Protein AF-A0A3D4TEH8-F1 (afdb_monomer_lite)

Radius of gyration: 15.69 Å; chains: 1; bounding box: 35×24×41 Å

Sequence (79 aa):
NVKENNTFIKFSNHFNVLGLPVPQVFCMNEEHTIYIQQDLGQESLLDKLEQQGKNDASYALFQQSLKELAHLQIKGHEG

Secondary structure (DSSP, 8-state):
-HHHHHHHHHHHHHHHHTT-S-PPEEEE-TTSS-EEE----S--HHHHHHHH-SSHHHHHHHHHHHHHHHHHHHHTT--

Foldseek 3Di:
DLVVLVVVQVLQVLCVVLVAPHWDWDDADPSSPDTDTDDPDDDDLVNVCVVPPPDPVSVVVVVVVVVSVVVCVVSSVPD

Structure (mmCIF, N/CA/C/O backbone):
data_AF-A0A3D4TEH8-F1
#
_entry.id   AF-A0A3D4TEH8-F1
#
loop_
_atom_site.group_PDB
_atom_site.id
_atom_site.type_symbol
_atom_site.label_atom_id
_atom_site.label_alt_id
_atom_site.label_comp_id
_atom_site.label_asym_id
_atom_site.label_entity_id
_atom_site.label_seq_id
_atom_site.pdbx_PDB_ins_code
_atom_site.Cartn_x
_atom_site.Cartn_y
_atom_site.Cartn_z
_atom_site.occupancy
_atom_site.B_iso_or_equiv
_atom_site.auth_seq_id
_atom_site.auth_comp_id
_atom_site.auth_asym_id
_atom_site.auth_atom_id
_atom_site.pdbx_PDB_model_num
ATOM 1 N N . ASN A 1 1 ? -3.034 3.350 21.211 1.00 74.00 1 ASN A N 1
ATOM 2 C CA . ASN A 1 1 ? -3.242 3.000 19.786 1.00 74.00 1 ASN A CA 1
ATOM 3 C C . ASN A 1 1 ? -4.711 2.914 19.358 1.00 74.00 1 ASN A C 1
ATOM 5 O O . ASN A 1 1 ? -4.960 2.994 18.171 1.00 74.00 1 ASN A O 1
ATOM 9 N N . VAL A 1 2 ? -5.710 2.877 20.259 1.00 89.81 2 VAL A N 1
ATOM 10 C CA . VAL A 1 2 ? -7.149 2.834 19.878 1.00 89.81 2 VAL A CA 1
ATOM 11 C C . VAL A 1 2 ? -7.572 3.934 18.887 1.00 89.81 2 VAL A C 1
ATOM 13 O O . VAL A 1 2 ? -8.301 3.669 17.937 1.00 89.81 2 VAL A O 1
ATOM 16 N N . LYS A 1 3 ? -7.098 5.178 19.062 1.00 91.44 3 LYS A N 1
ATOM 17 C CA . LYS A 1 3 ? -7.380 6.271 18.109 1.00 91.44 3 LYS A CA 1
ATOM 18 C C . LYS A 1 3 ? -6.831 5.982 16.708 1.00 91.44 3 LYS A C 1
ATOM 20 O O . LYS A 1 3 ? -7.507 6.268 15.731 1.00 91.44 3 LYS A O 1
ATOM 25 N N . GLU A 1 4 ? -5.633 5.416 16.626 1.00 91.00 4 GLU A N 1
ATOM 26 C CA . GLU A 1 4 ? -4.980 5.050 15.369 1.00 91.00 4 GLU A CA 1
ATOM 27 C C . GLU A 1 4 ? -5.703 3.885 14.691 1.00 91.00 4 GLU A C 1
ATOM 29 O O . GLU A 1 4 ? -6.065 4.015 13.529 1.00 91.00 4 GLU A O 1
ATOM 34 N N . ASN A 1 5 ? -6.037 2.821 15.432 1.00 92.12 5 ASN A N 1
ATOM 35 C CA . ASN A 1 5 ? -6.819 1.688 14.921 1.00 92.12 5 ASN A CA 1
ATOM 36 C C . ASN A 1 5 ? -8.172 2.139 14.358 1.00 92.12 5 ASN A C 1
ATOM 38 O O . ASN A 1 5 ? -8.547 1.7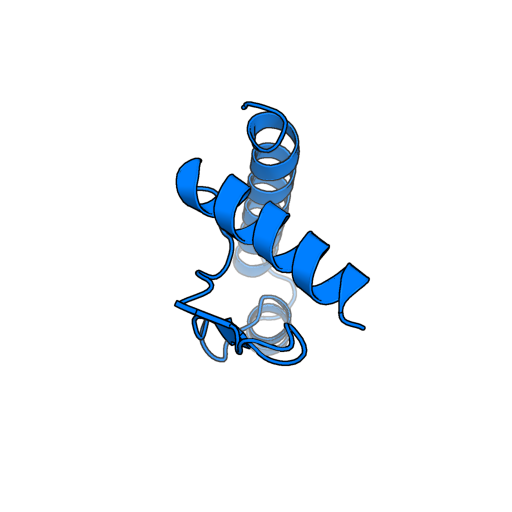68 13.251 1.00 92.12 5 ASN A O 1
ATOM 42 N N . ASN A 1 6 ? -8.884 2.997 15.093 1.00 93.44 6 ASN A N 1
ATOM 43 C CA . ASN A 1 6 ? -10.152 3.560 14.636 1.00 93.44 6 ASN A CA 1
ATOM 44 C C . ASN A 1 6 ? -10.003 4.346 13.335 1.00 93.44 6 ASN A C 1
ATOM 46 O O . ASN A 1 6 ? -10.834 4.222 12.439 1.00 93.44 6 ASN A O 1
ATOM 50 N N . THR A 1 7 ? -8.960 5.166 13.233 1.00 92.50 7 THR A N 1
ATOM 51 C CA . THR A 1 7 ? -8.666 5.929 12.019 1.00 92.50 7 THR A CA 1
ATOM 52 C C . THR A 1 7 ? -8.310 4.998 10.860 1.00 92.50 7 THR A C 1
ATOM 54 O O . THR A 1 7 ? -8.878 5.131 9.780 1.00 92.50 7 THR A O 1
ATOM 57 N N . PHE A 1 8 ? -7.443 4.012 11.096 1.00 92.38 8 PHE A N 1
ATOM 58 C CA . PHE A 1 8 ? -7.020 3.031 10.100 1.00 92.38 8 PHE A CA 1
ATOM 59 C C . PHE A 1 8 ? -8.199 2.232 9.538 1.00 92.38 8 PHE A C 1
ATOM 61 O O . PHE A 1 8 ? -8.341 2.124 8.323 1.00 92.38 8 PHE A O 1
ATOM 68 N N . ILE A 1 9 ? -9.083 1.722 10.399 1.00 93.50 9 ILE A N 1
ATOM 69 C CA . ILE A 1 9 ? -10.241 0.923 9.978 1.00 93.50 9 ILE A CA 1
ATOM 70 C C . ILE A 1 9 ? -11.252 1.778 9.222 1.00 93.50 9 ILE A C 1
ATOM 72 O O . ILE A 1 9 ? -11.783 1.333 8.208 1.00 93.50 9 ILE A O 1
ATOM 76 N N . LYS A 1 10 ? -11.492 3.021 9.662 1.00 93.56 10 LYS A N 1
ATOM 77 C CA . LYS A 1 10 ? -12.360 3.954 8.929 1.00 93.56 10 LYS A CA 1
ATOM 78 C C . LYS A 1 10 ? -11.860 4.177 7.506 1.00 93.56 10 LYS A C 1
ATOM 80 O O . LYS A 1 10 ? -12.641 4.027 6.573 1.00 93.56 10 LYS A O 1
ATOM 85 N N . PHE A 1 11 ? -10.573 4.478 7.339 1.00 93.50 11 PHE A N 1
ATOM 86 C CA . PHE A 1 11 ? -9.987 4.666 6.013 1.00 93.50 11 PHE A CA 1
ATOM 87 C C . PHE A 1 11 ? -9.976 3.375 5.193 1.00 93.50 11 PHE A C 1
ATOM 89 O O . PHE A 1 11 ? -10.357 3.399 4.029 1.00 93.50 11 PHE A O 1
ATOM 96 N N . SER A 1 12 ? -9.611 2.244 5.798 1.00 93.94 12 SER A N 1
ATOM 97 C CA . SER A 1 12 ? -9.581 0.951 5.106 1.00 93.94 12 SER A CA 1
ATOM 98 C C . SER A 1 12 ? -10.964 0.563 4.585 1.00 93.94 12 SER A C 1
ATOM 100 O O . SER A 1 12 ? -11.095 0.193 3.425 1.00 93.94 12 SER A O 1
ATOM 102 N N . ASN A 1 13 ? -12.013 0.725 5.397 1.00 93.62 13 ASN A N 1
ATOM 103 C CA . ASN A 1 13 ? -13.387 0.446 4.977 1.00 93.62 13 ASN A CA 1
ATOM 104 C C . ASN A 1 13 ? -13.867 1.420 3.897 1.00 93.62 13 ASN A C 1
ATOM 106 O O . ASN A 1 13 ? -14.475 0.988 2.922 1.00 93.62 13 ASN A O 1
ATOM 110 N N . HIS A 1 14 ? -13.570 2.715 4.046 1.00 94.50 14 HIS A N 1
ATOM 111 C CA . HIS A 1 14 ? -13.894 3.737 3.047 1.00 94.50 14 HIS A CA 1
ATOM 112 C C . HIS A 1 14 ? -13.291 3.397 1.682 1.00 94.50 14 HIS A C 1
ATOM 114 O O . HIS A 1 14 ? -14.000 3.278 0.686 1.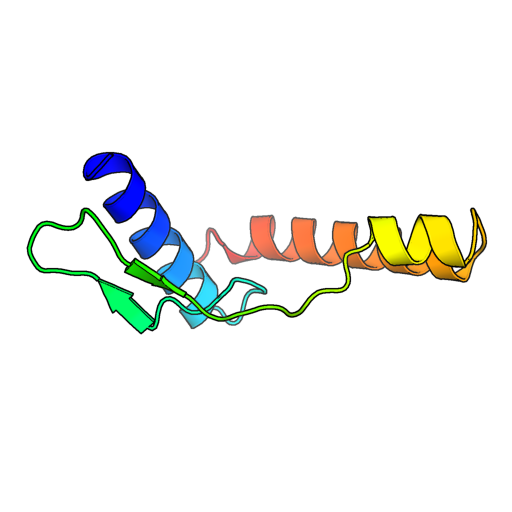00 94.50 14 HIS A O 1
ATOM 120 N N . PHE A 1 15 ? -11.984 3.144 1.646 1.00 94.94 15 PHE A N 1
ATOM 121 C CA . PHE A 1 15 ? -11.282 2.797 0.415 1.00 94.94 15 PHE A CA 1
ATOM 122 C C . PHE A 1 15 ? -11.744 1.451 -0.162 1.00 94.94 15 PHE A C 1
ATOM 124 O O . PHE A 1 15 ? -11.867 1.324 -1.379 1.00 94.94 15 PHE A O 1
ATOM 131 N N . ASN A 1 16 ? -12.067 0.469 0.685 1.00 93.62 16 ASN A N 1
ATOM 132 C CA . ASN A 1 16 ? -12.572 -0.828 0.237 1.00 93.62 16 ASN A CA 1
ATOM 133 C C . ASN A 1 16 ? -13.942 -0.713 -0.459 1.00 93.62 16 ASN A C 1
ATOM 135 O O . ASN A 1 16 ? -14.131 -1.302 -1.520 1.00 93.62 16 ASN A O 1
ATOM 139 N N . VAL A 1 17 ? -14.864 0.103 0.073 1.00 93.44 17 VAL A N 1
ATOM 140 C CA . VAL A 1 17 ? -16.178 0.370 -0.552 1.00 93.44 17 VAL A CA 1
ATOM 141 C C . VAL A 1 17 ? -16.032 1.027 -1.927 1.00 93.44 17 VAL A C 1
ATOM 143 O O . VAL A 1 17 ? -16.813 0.740 -2.833 1.00 93.44 17 VAL A O 1
ATOM 146 N N . LEU A 1 18 ? -15.008 1.864 -2.108 1.00 93.50 18 LEU A N 1
ATOM 147 C CA . LEU A 1 18 ? -14.676 2.487 -3.393 1.00 93.50 18 LEU A CA 1
ATOM 148 C C . LEU A 1 18 ? -13.949 1.542 -4.367 1.00 93.50 18 LEU A C 1
ATOM 150 O O . LEU A 1 18 ? -13.608 1.956 -5.474 1.00 93.50 18 LEU A O 1
ATOM 154 N N . GLY A 1 19 ? -13.691 0.289 -3.976 1.00 92.06 19 GLY A N 1
ATOM 155 C CA . GLY A 1 19 ? -12.958 -0.682 -4.789 1.00 92.06 19 GLY A CA 1
ATOM 156 C C . GLY A 1 19 ? -11.473 -0.347 -4.961 1.00 92.06 19 GLY A C 1
ATOM 157 O O . GLY A 1 19 ? -10.854 -0.804 -5.920 1.00 92.06 19 GLY A O 1
ATOM 158 N N . LEU A 1 20 ? -10.903 0.462 -4.062 1.00 94.25 20 LEU A N 1
ATOM 159 C CA . LEU A 1 20 ? -9.491 0.842 -4.099 1.00 94.25 20 LEU A CA 1
ATOM 160 C C . LEU A 1 20 ? -8.601 -0.283 -3.541 1.00 94.25 20 LEU A C 1
ATOM 162 O O . LEU A 1 20 ? -9.063 -1.074 -2.715 1.00 94.25 20 LEU A O 1
ATOM 166 N N . PRO A 1 21 ? -7.319 -0.360 -3.957 1.00 91.44 21 PRO A N 1
ATOM 167 C CA . PRO A 1 21 ? -6.419 -1.458 -3.604 1.00 91.44 21 PRO A CA 1
ATOM 168 C C . PRO A 1 21 ? -5.925 -1.356 -2.150 1.00 91.44 21 PRO A C 1
ATOM 170 O O . PRO A 1 21 ? -4.776 -1.005 -1.883 1.00 91.44 21 PRO A O 1
ATOM 173 N N . VAL A 1 22 ? -6.806 -1.665 -1.199 1.00 93.50 22 VAL A N 1
ATOM 174 C CA . VAL A 1 22 ? -6.525 -1.734 0.242 1.00 93.50 22 VAL A CA 1
ATOM 175 C C . VAL A 1 22 ? -6.918 -3.102 0.802 1.00 93.50 22 VAL A C 1
ATOM 177 O O . VAL A 1 22 ? -7.869 -3.712 0.303 1.00 93.50 22 VAL A O 1
ATOM 180 N N . PRO A 1 23 ? -6.233 -3.600 1.845 1.00 93.94 23 PRO A N 1
ATOM 181 C CA . PRO A 1 23 ? -6.629 -4.845 2.487 1.00 93.94 23 PRO A CA 1
ATOM 182 C C . PRO A 1 23 ? -8.004 -4.697 3.145 1.00 93.94 23 PRO A C 1
ATOM 184 O O . PRO A 1 23 ? -8.306 -3.688 3.786 1.00 93.94 23 PRO A O 1
ATOM 187 N N . GLN A 1 24 ? -8.829 -5.733 3.026 1.00 95.06 24 GLN A N 1
ATOM 188 C CA . GLN A 1 24 ? -10.081 -5.805 3.770 1.00 95.06 24 GLN A CA 1
ATOM 189 C C . GLN A 1 24 ? -9.801 -5.970 5.271 1.00 95.06 24 GLN A C 1
ATOM 191 O O . GLN A 1 24 ? -9.011 -6.826 5.668 1.00 95.06 24 GLN A O 1
ATOM 196 N N . VAL A 1 25 ? -10.487 -5.201 6.119 1.00 95.81 25 VAL A N 1
ATOM 197 C CA . VAL A 1 25 ? -10.544 -5.459 7.566 1.00 95.81 25 VAL A CA 1
ATOM 198 C C . VAL A 1 25 ? -11.735 -6.376 7.840 1.00 95.81 25 VAL A C 1
ATOM 200 O O . VAL A 1 25 ? -12.869 -6.029 7.519 1.00 95.81 25 VAL A O 1
ATOM 203 N N . PHE A 1 26 ? -11.494 -7.550 8.423 1.00 95.12 26 PHE A N 1
ATOM 204 C CA . PHE A 1 26 ? -12.546 -8.537 8.683 1.00 95.12 26 PHE A CA 1
ATOM 205 C C . PHE A 1 26 ? -13.307 -8.253 9.976 1.00 95.12 26 PHE A C 1
ATOM 207 O O . PHE A 1 26 ? -14.534 -8.325 10.004 1.00 95.12 26 PHE A O 1
ATOM 214 N N . CYS A 1 27 ? -12.589 -7.949 11.058 1.00 94.69 27 CYS A N 1
ATOM 215 C CA . CYS A 1 27 ? -13.184 -7.660 12.358 1.00 94.69 27 CYS A CA 1
ATOM 216 C C . CYS A 1 27 ? -12.210 -6.919 13.279 1.00 94.69 27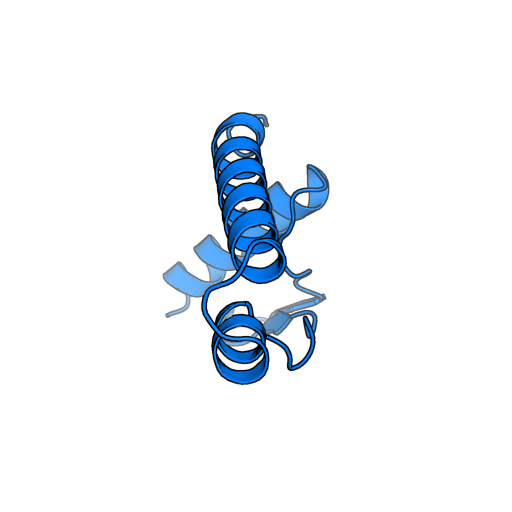 CYS A C 1
ATOM 218 O O . CYS A 1 27 ? -11.003 -6.869 13.033 1.00 94.69 27 CYS A O 1
ATOM 220 N N . MET A 1 28 ? -12.755 -6.360 14.358 1.00 94.69 28 MET A N 1
ATOM 221 C CA . MET A 1 28 ? -12.030 -5.696 15.439 1.00 94.69 28 MET A CA 1
ATOM 222 C C . MET A 1 28 ? -12.658 -6.107 16.775 1.00 94.69 28 MET A C 1
ATOM 224 O O . MET A 1 28 ? -13.864 -6.352 16.830 1.00 94.69 28 MET A O 1
ATOM 228 N N . ASN A 1 29 ? -11.856 -6.204 17.835 1.00 95.50 29 ASN A N 1
ATOM 229 C CA . ASN A 1 29 ? -12.370 -6.484 19.178 1.00 95.50 29 ASN A CA 1
ATOM 230 C C . ASN A 1 29 ? -13.124 -5.285 19.780 1.00 95.50 29 ASN A C 1
ATOM 232 O O . ASN A 1 29 ? -12.973 -4.152 19.326 1.00 95.50 29 ASN A O 1
ATOM 236 N N . GLU A 1 30 ? -13.883 -5.525 20.849 1.00 94.69 30 GLU A N 1
ATOM 237 C CA . GLU A 1 30 ? -14.707 -4.504 21.517 1.00 94.69 30 GLU A CA 1
ATOM 238 C C . GLU A 1 30 ? -13.889 -3.334 22.082 1.00 94.69 30 GLU A C 1
ATOM 240 O O . GLU A 1 30 ? -14.340 -2.191 22.074 1.00 94.69 30 GLU A O 1
ATOM 245 N N . GLU A 1 31 ? -12.651 -3.579 22.515 1.00 95.12 31 GLU A N 1
ATOM 246 C CA . GLU A 1 31 ? -11.761 -2.534 23.031 1.00 95.12 31 GLU A CA 1
ATOM 247 C C . GLU A 1 31 ? -11.049 -1.743 21.922 1.00 95.12 31 GLU A C 1
ATOM 249 O O . GLU A 1 31 ? -10.308 -0.798 22.207 1.00 95.12 31 GLU A O 1
ATOM 254 N N . HIS A 1 32 ? -11.253 -2.117 20.655 1.00 92.62 32 HIS A N 1
ATOM 255 C CA . HIS A 1 32 ? -10.659 -1.484 19.477 1.00 92.62 32 HIS A CA 1
ATOM 256 C C . HIS A 1 32 ? -9.118 -1.455 19.514 1.00 92.62 32 HIS A C 1
ATOM 258 O O . HIS A 1 32 ? -8.457 -0.544 18.997 1.00 92.62 32 HIS A O 1
ATOM 264 N N . THR A 1 33 ? -8.515 -2.450 20.157 1.00 94.94 33 THR A N 1
ATOM 265 C CA . THR A 1 33 ? -7.063 -2.577 20.322 1.00 94.94 33 THR A CA 1
ATOM 266 C C . THR A 1 33 ? -6.439 -3.523 19.303 1.00 94.94 33 THR A C 1
ATOM 268 O O . THR A 1 33 ? -5.245 -3.389 19.035 1.00 94.94 33 THR A O 1
ATOM 271 N N . ILE A 1 34 ? -7.222 -4.432 18.715 1.00 94.56 34 ILE A N 1
ATOM 272 C CA . ILE A 1 34 ? -6.765 -5.495 17.814 1.00 94.56 34 ILE A CA 1
ATOM 273 C C . ILE A 1 34 ? -7.785 -5.681 16.684 1.00 94.56 34 ILE A C 1
ATOM 275 O O . ILE A 1 34 ? -8.993 -5.660 16.915 1.00 94.56 34 ILE A O 1
ATOM 279 N N . TYR A 1 35 ? -7.298 -5.907 15.466 1.00 95.06 35 TYR A N 1
ATOM 280 C CA . TYR A 1 35 ? -8.116 -6.226 14.298 1.00 95.06 35 TYR A CA 1
ATOM 281 C C . TYR A 1 35 ? -7.469 -7.327 13.457 1.00 95.06 35 TYR A C 1
ATOM 283 O O . TYR A 1 35 ? -6.267 -7.575 13.554 1.00 95.06 35 TYR A O 1
ATOM 291 N N . ILE A 1 36 ? -8.283 -7.982 12.630 1.00 96.44 36 ILE A N 1
ATOM 292 C CA . ILE A 1 36 ? -7.836 -8.971 11.645 1.00 96.44 36 ILE A CA 1
ATOM 293 C C . ILE A 1 36 ? -8.039 -8.370 10.255 1.00 96.44 36 ILE A C 1
ATOM 295 O O . ILE A 1 36 ? -9.127 -7.882 9.946 1.00 96.44 36 ILE A O 1
ATOM 299 N N . GLN A 1 37 ? -7.004 -8.417 9.419 1.00 96.19 37 GLN A N 1
ATOM 300 C CA . GLN A 1 37 ? -7.040 -7.936 8.038 1.00 96.19 37 GLN A CA 1
ATOM 301 C C . GLN A 1 37 ? -6.693 -9.045 7.040 1.00 96.19 37 GLN A C 1
ATOM 303 O O . GLN A 1 37 ? -6.105 -10.063 7.406 1.00 96.19 37 GLN A O 1
ATOM 308 N N . GLN A 1 38 ? -7.042 -8.820 5.777 1.00 96.69 38 GLN A N 1
ATOM 309 C CA . GLN A 1 38 ? -6.666 -9.656 4.647 1.00 96.69 38 GLN A CA 1
ATOM 310 C C . GLN A 1 38 ? -5.142 -9.784 4.520 1.00 96.69 38 GLN A C 1
ATOM 312 O O . GLN A 1 38 ? -4.410 -8.796 4.620 1.00 96.69 38 GLN A O 1
ATOM 317 N N . ASP A 1 39 ? -4.692 -11.008 4.247 1.00 95.38 39 ASP A N 1
ATOM 318 C CA . ASP A 1 39 ? -3.331 -11.293 3.804 1.00 95.38 39 ASP A CA 1
ATOM 319 C C . ASP A 1 39 ? -3.206 -10.972 2.305 1.00 95.38 39 ASP A C 1
ATOM 321 O O . ASP A 1 39 ? -3.987 -11.464 1.487 1.00 95.38 39 ASP A O 1
ATOM 325 N N . LEU A 1 40 ? -2.245 -10.116 1.953 1.00 93.81 40 LEU A N 1
ATOM 326 C CA . LEU A 1 40 ? -1.968 -9.701 0.573 1.00 93.81 40 LEU A CA 1
ATOM 327 C C . LEU A 1 40 ? -0.938 -10.610 -0.119 1.00 93.81 40 LEU A C 1
ATOM 329 O O . LEU A 1 40 ? -0.602 -10.388 -1.281 1.00 93.81 40 LEU A O 1
ATOM 333 N N . GLY A 1 41 ? -0.457 -11.640 0.578 1.00 94.88 41 GLY A N 1
ATOM 334 C CA . GLY A 1 41 ? 0.588 -12.535 0.116 1.00 94.88 41 GLY A CA 1
ATOM 335 C C . GLY A 1 41 ? 1.982 -12.080 0.541 1.00 94.88 41 GLY A C 1
ATOM 336 O O . GLY A 1 41 ? 2.165 -11.160 1.335 1.00 94.88 41 GLY A O 1
ATOM 337 N N . GLN A 1 42 ? 2.987 -12.773 0.009 1.00 95.06 42 GLN A N 1
ATOM 338 C CA . GLN A 1 42 ? 4.379 -12.661 0.459 1.00 95.06 42 GLN A CA 1
ATOM 339 C C . GLN A 1 42 ? 5.286 -11.929 -0.533 1.00 95.06 42 GLN A C 1
ATOM 341 O O . GLN A 1 42 ? 6.447 -11.695 -0.224 1.00 95.06 42 GLN A O 1
ATOM 346 N N . GLU A 1 43 ? 4.785 -11.598 -1.725 1.00 94.38 43 GLU A N 1
ATOM 347 C CA . GLU A 1 43 ? 5.589 -10.961 -2.764 1.00 94.38 43 GLU A CA 1
ATOM 348 C C . GLU A 1 43 ? 5.409 -9.445 -2.732 1.00 94.38 43 GLU A C 1
ATOM 350 O O . GLU A 1 43 ? 4.320 -8.921 -2.969 1.00 94.38 43 GLU A O 1
ATOM 355 N N . SER A 1 44 ? 6.499 -8.729 -2.491 1.00 95.00 44 SER A N 1
ATOM 356 C CA . SER A 1 44 ? 6.568 -7.281 -2.619 1.00 95.00 44 SER A CA 1
ATOM 357 C C . SER A 1 44 ? 7.161 -6.863 -3.966 1.00 95.00 44 SER A C 1
ATOM 359 O O . SER A 1 44 ? 7.844 -7.619 -4.664 1.00 95.00 44 SER A O 1
ATOM 361 N N . LEU A 1 45 ? 6.948 -5.595 -4.322 1.00 94.88 45 LEU A N 1
ATOM 362 C CA . LEU A 1 45 ? 7.623 -4.984 -5.467 1.00 94.88 45 LEU A CA 1
ATOM 363 C C . LEU A 1 45 ? 9.155 -5.016 -5.318 1.00 94.88 45 LEU A C 1
ATOM 365 O O . LEU A 1 45 ? 9.864 -5.132 -6.317 1.00 94.88 45 LEU A O 1
ATOM 369 N N . LEU A 1 46 ? 9.662 -4.941 -4.082 1.00 94.88 46 LEU A N 1
ATOM 370 C CA . LEU A 1 46 ? 11.091 -5.043 -3.804 1.00 94.88 46 LEU A CA 1
ATOM 371 C C . LEU A 1 46 ? 11.612 -6.450 -4.116 1.00 94.88 46 LEU A C 1
ATOM 373 O O . LEU A 1 46 ? 12.619 -6.560 -4.807 1.00 94.88 46 LEU A O 1
ATOM 377 N N . ASP A 1 47 ? 10.890 -7.503 -3.722 1.00 95.06 47 ASP A N 1
ATOM 378 C CA . ASP A 1 47 ? 11.279 -8.888 -4.028 1.00 95.06 47 ASP A CA 1
ATOM 379 C C . ASP A 1 47 ? 11.394 -9.103 -5.542 1.00 95.06 47 ASP A C 1
ATOM 381 O O . ASP A 1 47 ? 12.366 -9.681 -6.031 1.00 95.06 47 ASP A O 1
ATOM 385 N N . LYS A 1 48 ? 10.435 -8.578 -6.320 1.00 94.00 48 LYS A N 1
ATOM 386 C CA . LYS A 1 48 ? 10.488 -8.641 -7.791 1.00 94.00 48 LYS A CA 1
ATOM 387 C C . LYS A 1 48 ? 11.688 -7.880 -8.355 1.00 94.00 48 LYS A C 1
ATOM 389 O O . LYS A 1 48 ? 12.328 -8.370 -9.287 1.00 94.00 48 LYS A O 1
ATOM 394 N N . LEU A 1 49 ? 12.007 -6.710 -7.800 1.00 95.12 49 LEU A N 1
ATOM 395 C CA . LEU A 1 49 ? 13.163 -5.916 -8.216 1.00 95.12 49 LEU A CA 1
ATOM 396 C C . LEU A 1 49 ? 14.487 -6.634 -7.917 1.00 95.12 49 LEU A C 1
ATOM 398 O O . LEU A 1 49 ? 15.385 -6.622 -8.755 1.00 95.12 49 LEU A O 1
ATOM 402 N N . GLU A 1 50 ? 14.613 -7.261 -6.750 1.00 95.44 50 GLU A N 1
ATOM 403 C CA . GLU A 1 50 ? 15.813 -8.007 -6.358 1.00 95.44 50 GLU A CA 1
ATOM 404 C C . GLU A 1 50 ? 16.002 -9.275 -7.200 1.00 95.44 50 GLU A C 1
ATOM 406 O O . GLU A 1 50 ? 17.119 -9.571 -7.622 1.00 95.44 50 GLU A O 1
ATOM 411 N N . GLN A 1 51 ? 14.915 -9.987 -7.513 1.00 94.50 51 GLN A N 1
ATOM 412 C CA . GLN A 1 51 ? 14.952 -11.205 -8.330 1.00 94.50 51 GLN A CA 1
ATOM 413 C C . GLN A 1 51 ? 15.271 -10.936 -9.805 1.00 94.50 51 GLN A C 1
ATOM 415 O O . GLN A 1 51 ? 15.991 -11.709 -10.435 1.00 94.50 51 GLN A O 1
ATOM 420 N N . GLN A 1 52 ? 14.699 -9.877 -10.383 1.00 92.06 52 GLN A N 1
ATOM 421 C CA . GLN A 1 52 ? 14.761 -9.625 -11.829 1.00 92.06 52 GLN A CA 1
ATOM 422 C C . GLN A 1 52 ? 15.790 -8.551 -12.211 1.00 92.06 52 GLN A C 1
ATOM 424 O O . GLN A 1 52 ? 16.141 -8.411 -13.386 1.00 92.06 52 GLN A O 1
ATOM 429 N N . GLY A 1 53 ? 16.284 -7.796 -11.229 1.00 93.06 53 GLY A N 1
ATOM 430 C CA . GLY A 1 53 ? 17.122 -6.629 -11.446 1.00 93.06 53 GLY A CA 1
ATOM 431 C C . GLY A 1 53 ? 16.354 -5.452 -12.053 1.00 93.06 53 GLY A C 1
ATOM 432 O O . GLY A 1 53 ? 15.154 -5.503 -12.320 1.00 93.06 53 GLY A O 1
ATOM 433 N N . LYS A 1 54 ? 17.079 -4.356 -12.288 1.00 94.88 54 LYS A N 1
ATOM 434 C CA . LYS A 1 54 ? 16.535 -3.147 -12.918 1.00 94.88 54 LYS A CA 1
ATOM 435 C C . LYS A 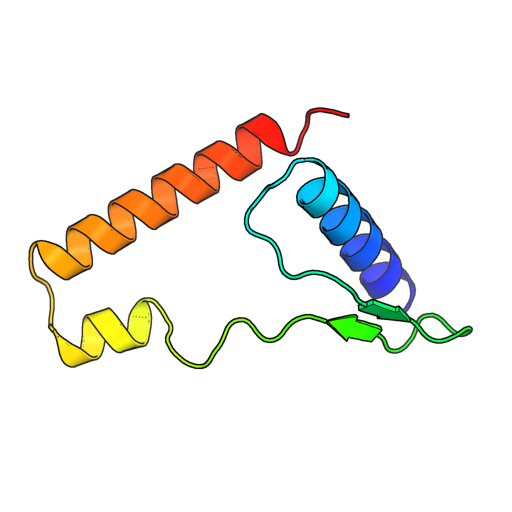1 54 ? 16.380 -3.378 -14.419 1.00 94.88 54 LYS A C 1
ATOM 437 O O . LYS A 1 54 ? 17.347 -3.271 -15.169 1.00 94.88 54 LYS A O 1
ATOM 442 N N . ASN A 1 55 ? 15.167 -3.699 -14.835 1.00 95.25 55 ASN A N 1
ATOM 443 C CA . ASN A 1 55 ? 14.793 -3.946 -16.225 1.00 95.25 55 ASN A CA 1
ATOM 444 C C . ASN A 1 55 ? 13.397 -3.375 -16.534 1.00 95.25 55 ASN A C 1
ATOM 446 O O . ASN A 1 55 ? 12.707 -2.880 -15.636 1.00 95.25 55 ASN A O 1
ATOM 450 N N . ASP A 1 56 ? 12.961 -3.492 -17.786 1.00 96.25 56 ASP A N 1
ATOM 451 C CA . ASP A 1 56 ? 11.669 -2.967 -18.241 1.00 96.25 56 ASP A CA 1
ATOM 452 C C . ASP A 1 56 ? 10.471 -3.558 -17.482 1.00 96.25 56 ASP A C 1
ATOM 454 O O . ASP A 1 56 ? 9.504 -2.847 -17.218 1.00 96.25 56 ASP A O 1
ATOM 458 N N . ALA A 1 57 ? 10.537 -4.828 -17.066 1.00 94.38 57 ALA A N 1
ATOM 459 C CA . ALA A 1 57 ? 9.468 -5.464 -16.296 1.00 94.38 57 ALA A CA 1
ATOM 460 C C . ALA A 1 57 ? 9.351 -4.862 -14.886 1.00 94.38 57 ALA A C 1
ATOM 462 O O . ALA A 1 57 ? 8.261 -4.472 -14.466 1.00 94.38 57 ALA A O 1
ATOM 463 N N . SER A 1 58 ? 10.475 -4.707 -14.178 1.00 94.38 58 SER A N 1
ATOM 464 C CA . SER A 1 58 ? 10.510 -4.032 -12.875 1.00 94.38 58 SER A CA 1
ATOM 465 C C . SER A 1 58 ? 10.036 -2.580 -12.990 1.00 94.38 58 SER A C 1
ATOM 467 O O . SER A 1 58 ? 9.238 -2.119 -12.176 1.00 94.38 58 SER A O 1
ATOM 469 N N . TYR A 1 59 ? 10.450 -1.876 -14.049 1.00 95.62 59 TYR A N 1
ATOM 470 C CA . TYR A 1 59 ? 10.057 -0.495 -14.306 1.00 95.62 59 TYR A CA 1
ATOM 471 C C . TYR A 1 59 ? 8.548 -0.370 -14.542 1.00 95.62 59 TYR A C 1
ATOM 473 O O . TYR A 1 59 ? 7.905 0.487 -13.936 1.00 95.62 59 TYR A O 1
ATOM 481 N N . ALA A 1 60 ? 7.965 -1.267 -15.340 1.00 97.12 60 ALA A N 1
ATOM 482 C CA . ALA A 1 60 ? 6.527 -1.313 -15.581 1.00 97.12 60 ALA A CA 1
ATOM 483 C C . ALA A 1 60 ? 5.724 -1.533 -14.286 1.00 97.12 60 ALA A C 1
ATOM 485 O O . ALA A 1 60 ? 4.693 -0.886 -14.091 1.00 97.12 60 ALA A O 1
ATOM 486 N N . LEU A 1 61 ? 6.211 -2.374 -13.365 1.00 96.81 61 LEU A N 1
ATOM 487 C CA . LEU A 1 61 ? 5.573 -2.563 -12.059 1.00 96.81 61 LEU A CA 1
ATOM 488 C C . LEU A 1 61 ? 5.593 -1.277 -11.217 1.00 96.81 61 LEU A C 1
ATOM 490 O O . LEU A 1 61 ? 4.569 -0.912 -10.644 1.00 96.81 61 LEU A O 1
ATOM 494 N N . PHE A 1 62 ? 6.705 -0.532 -11.198 1.00 96.44 62 PHE A N 1
ATOM 495 C CA . PHE A 1 62 ? 6.751 0.780 -10.535 1.00 96.44 62 PHE A CA 1
ATOM 496 C C . PHE A 1 62 ? 5.792 1.790 -11.178 1.00 96.44 62 PHE A C 1
ATOM 498 O O . PHE A 1 62 ? 5.115 2.531 -10.463 1.00 96.44 62 PHE A O 1
ATOM 505 N N . GLN A 1 63 ? 5.694 1.815 -12.511 1.00 97.56 63 GLN A N 1
ATOM 506 C CA . GLN A 1 63 ? 4.727 2.667 -13.209 1.00 97.56 63 GLN A CA 1
ATOM 507 C C . GLN A 1 63 ? 3.287 2.317 -12.818 1.00 97.56 63 GLN A C 1
ATOM 509 O O . GLN A 1 63 ? 2.489 3.218 -12.554 1.00 97.56 63 GLN A O 1
ATOM 514 N N . GLN A 1 64 ? 2.965 1.024 -12.733 1.00 97.06 64 GLN A N 1
ATOM 515 C CA . GLN A 1 64 ? 1.667 0.560 -12.255 1.00 97.06 64 GLN A CA 1
ATOM 516 C C . GLN A 1 64 ? 1.418 1.009 -10.810 1.00 97.06 64 GLN A C 1
ATOM 518 O O . GLN A 1 64 ? 0.376 1.599 -10.543 1.00 97.06 64 GLN A O 1
ATOM 523 N N . SER A 1 65 ? 2.372 0.819 -9.894 1.00 96.25 65 SER A N 1
ATOM 524 C CA . SER A 1 65 ? 2.226 1.254 -8.498 1.00 96.25 65 SER A CA 1
ATOM 525 C C . SER A 1 65 ? 1.990 2.759 -8.368 1.00 96.25 65 SER A C 1
ATOM 527 O O . SER A 1 65 ? 1.141 3.177 -7.586 1.00 96.25 65 SER A O 1
ATOM 529 N N . LEU A 1 66 ? 2.690 3.585 -9.152 1.00 96.88 66 LEU A N 1
ATOM 530 C CA . LEU A 1 66 ? 2.479 5.036 -9.159 1.00 96.88 66 LEU A CA 1
ATOM 531 C C . LEU A 1 66 ? 1.105 5.420 -9.718 1.00 96.88 66 LEU A C 1
ATOM 533 O O . LEU A 1 66 ? 0.464 6.333 -9.198 1.00 96.88 66 LEU A O 1
ATOM 537 N N . LYS A 1 67 ? 0.636 4.715 -10.753 1.00 96.75 67 LYS A N 1
ATOM 538 C CA . LYS A 1 67 ? -0.707 4.914 -11.306 1.00 96.75 67 LYS A CA 1
ATOM 539 C C . LYS A 1 67 ? -1.785 4.571 -10.278 1.00 96.75 67 LYS A C 1
ATOM 541 O O . LYS A 1 67 ? -2.703 5.367 -10.097 1.00 96.75 67 LYS A O 1
ATOM 546 N N . GLU A 1 68 ? -1.657 3.439 -9.591 1.00 95.50 68 GLU A N 1
ATOM 547 C CA . GLU A 1 68 ? -2.600 3.028 -8.544 1.00 95.50 68 GLU A CA 1
ATOM 548 C C . GLU A 1 68 ? -2.549 3.958 -7.327 1.00 95.50 68 GLU A C 1
ATOM 550 O O . GLU A 1 68 ? -3.590 4.293 -6.768 1.00 95.50 68 GLU A O 1
ATOM 555 N N . LEU A 1 69 ? -1.368 4.468 -6.957 1.00 95.25 69 LEU A N 1
ATOM 556 C CA . LEU A 1 69 ? -1.241 5.477 -5.904 1.00 95.25 69 LEU A CA 1
ATOM 557 C C . LEU A 1 69 ? -1.986 6.768 -6.269 1.00 95.25 69 LEU A C 1
ATOM 559 O O . LEU A 1 69 ? -2.757 7.284 -5.460 1.00 95.25 69 LEU A O 1
ATOM 563 N N . ALA A 1 70 ? -1.795 7.272 -7.490 1.00 95.44 70 ALA A N 1
ATOM 564 C CA . ALA A 1 70 ? -2.516 8.448 -7.967 1.00 95.44 70 ALA A CA 1
ATOM 565 C C . ALA A 1 70 ? -4.031 8.188 -8.031 1.00 95.44 70 ALA A C 1
ATOM 567 O O . ALA A 1 70 ? -4.822 9.038 -7.622 1.00 95.44 70 ALA A O 1
ATOM 568 N N . HIS A 1 71 ? -4.442 7.002 -8.491 1.00 94.56 71 HIS A N 1
ATOM 569 C CA . HIS A 1 71 ? -5.843 6.593 -8.506 1.00 94.56 71 HIS A CA 1
ATOM 570 C C . HIS A 1 71 ? -6.445 6.595 -7.097 1.00 94.56 71 HIS A C 1
ATOM 572 O O . HIS A 1 71 ? -7.496 7.196 -6.896 1.00 94.56 71 HIS A O 1
ATOM 578 N N . LEU A 1 72 ? -5.749 6.023 -6.110 1.00 94.06 72 LEU A N 1
ATOM 579 C CA . LEU A 1 72 ? -6.165 6.020 -4.708 1.00 94.06 72 LEU A CA 1
ATOM 580 C C . LEU A 1 72 ? -6.293 7.438 -4.143 1.00 94.06 72 LEU A C 1
ATOM 582 O O . LEU A 1 72 ? -7.269 7.731 -3.462 1.00 94.06 72 LEU A O 1
ATOM 586 N N . GLN A 1 73 ? -5.364 8.344 -4.452 1.00 92.50 73 GLN A N 1
ATOM 587 C CA . GLN A 1 73 ? -5.427 9.736 -3.988 1.00 92.50 73 GLN A CA 1
ATOM 588 C C . GLN A 1 73 ? -6.587 10.523 -4.623 1.00 92.50 73 GLN A C 1
ATOM 590 O O . GLN A 1 73 ? -7.228 11.340 -3.960 1.00 92.50 73 GLN A O 1
ATOM 595 N N . ILE A 1 74 ? -6.879 10.271 -5.901 1.00 93.44 74 ILE A N 1
ATOM 596 C CA . ILE A 1 74 ? -7.962 10.942 -6.632 1.00 93.44 74 ILE A CA 1
ATOM 597 C C . ILE A 1 74 ? -9.323 10.333 -6.297 1.00 93.44 74 ILE A C 1
ATOM 599 O O . ILE A 1 74 ? -10.300 11.055 -6.237 1.00 93.44 74 ILE A O 1
ATOM 603 N N . LYS A 1 75 ? -9.438 9.027 -6.079 1.00 93.38 75 LYS A N 1
ATOM 604 C CA . LYS A 1 75 ? -10.728 8.399 -5.763 1.00 93.38 75 LYS A CA 1
ATOM 605 C C . LYS A 1 75 ? -11.023 8.357 -4.278 1.00 93.38 75 LYS A C 1
A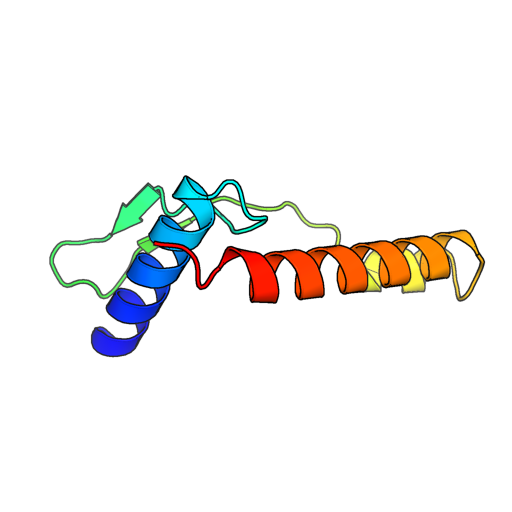TOM 607 O O . LYS A 1 75 ? -12.171 8.491 -3.889 1.00 93.38 75 LYS A O 1
ATOM 612 N N . GLY A 1 76 ? -10.001 8.262 -3.438 1.00 88.25 76 GLY A N 1
ATOM 613 C CA . GLY A 1 76 ? -10.159 8.139 -1.993 1.00 88.25 76 GLY A CA 1
ATOM 614 C C . GLY A 1 76 ? -10.780 9.356 -1.303 1.00 88.25 76 GLY A C 1
ATOM 615 O O . 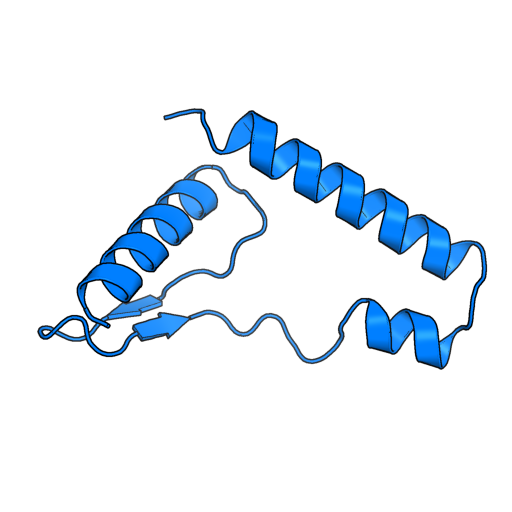GLY A 1 76 ? -11.205 9.226 -0.160 1.00 88.25 76 GLY A O 1
ATOM 616 N N . HIS A 1 77 ? -10.854 10.518 -1.961 1.00 87.81 77 HIS A N 1
ATOM 617 C CA . HIS A 1 77 ? -11.564 11.687 -1.428 1.00 87.81 77 HIS A CA 1
ATOM 618 C C . HIS A 1 77 ? -13.049 11.736 -1.819 1.00 87.81 77 HIS A C 1
ATOM 620 O O . HIS A 1 77 ? -13.757 12.630 -1.364 1.00 87.81 77 HIS A O 1
ATOM 626 N N . GLU A 1 78 ? -13.513 10.826 -2.681 1.00 83.44 78 GLU A N 1
ATOM 627 C CA . GLU A 1 78 ? -14.924 10.710 -3.045 1.00 83.44 78 GLU A CA 1
ATOM 628 C C . GLU A 1 78 ? -15.673 9.958 -1.928 1.00 83.44 78 GLU A C 1
ATOM 630 O O . GLU A 1 78 ? -15.236 8.885 -1.515 1.00 83.44 78 GLU A O 1
ATOM 635 N N . GLY A 1 79 ? -16.796 10.507 -1.445 1.00 64.88 79 GLY A N 1
ATOM 636 C CA . GLY A 1 79 ? -17.625 9.933 -0.368 1.00 64.88 79 GLY A CA 1
ATOM 637 C C . GLY A 1 79 ? -17.512 10.693 0.946 1.00 64.88 79 GLY A C 1
ATOM 638 O O . GLY A 1 79 ? -17.657 10.038 1.999 1.00 64.88 79 GLY A O 1
#

pLDDT: mean 93.53, std 4.5, range [64.88, 97.56]